Protein AF-A0A1M6ZYF2-F1 (afdb_monomer)

Secondary structure (DSSP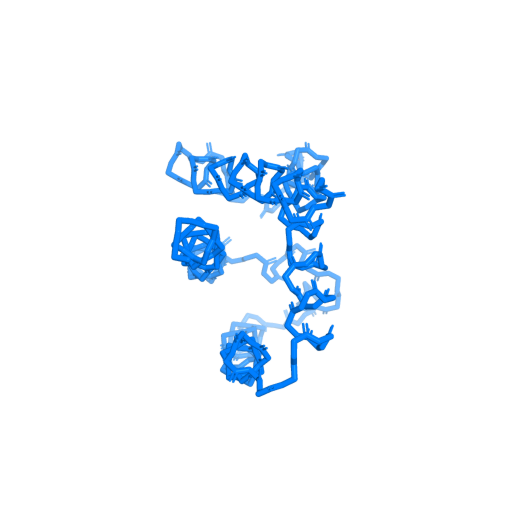, 8-state):
-HHHHHHHHHHHHHHHHHHHHHHTTGGGTSTTGGGS-HHHHHHHHHHHHHHHHHHHHHHHT-S-HHHHHHHHHHHHHHHHHHHHHHHHGGG-TT--TTSHHHHHHHHHHHHHHHHHHHHHH-

pLDDT: mean 95.64, std 3.55, range [79.31, 98.69]

Mean predicted aligned error: 2.83 Å

Foldseek 3Di:
DVLLVLLVLLVVLVVVLLVVCLVLVVLCVDPPLVPDDPVCSSCVSVVVVVVVVVVLVCQCPPPDPVSNLVSLLVSLVCLQVVLVVCVVCVPPPSGRCPDPVSNCSSVSSNVSSVVSNVVSVD

Sequence (122 aa):
MAADILFYCGLSLLFAHELDAIHRHEWRMFPGLSRLREEVAYPAFALAHIPLFLLLLILAGHPSDTVQFWFQAVVDGFLVVHLGLHLLLKGHDKNEFANPVSRLIIGSAALIGFFHLIIITI

Nearest PDB structures (foldseek):
  6r01-assembly1_A  TM=5.283E-01  e=6.305E+00  Streptomyces lividans 1326
  6q6b-assembly1_A  TM=4.328E-01  e=8.159E+00  Streptomyces lividans 1326
  4ok0-assembly1_A  TM=3.381E-01  e=6.305E+00  Helicobacter pylori J99
  5a7d-assembly4_N  TM=2.339E-01  e=5.988E+00  Drosophila melanogaster

InterPro domains:
  IPR046559 Protein of unknown function DUF6713 [PF20460] (5-119)

Structure (mmCIF, N/CA/C/O backbone):
data_AF-A0A1M6ZYF2-F1
#
_entry.id   AF-A0A1M6ZYF2-F1
#
loop_
_atom_site.group_PDB
_atom_site.id
_atom_site.type_symbol
_atom_site.label_atom_id
_atom_site.label_alt_id
_atom_site.label_comp_id
_atom_site.label_asym_id
_atom_site.label_entity_id
_atom_site.label_seq_id
_atom_site.pdbx_PDB_ins_code
_atom_site.Cartn_x
_atom_site.Cartn_y
_atom_site.Cartn_z
_atom_site.occupancy
_atom_site.B_iso_or_equiv
_atom_site.auth_seq_id
_atom_site.auth_comp_id
_atom_site.auth_asym_id
_atom_site.auth_atom_id
_atom_site.pdbx_PDB_model_num
ATOM 1 N N . MET A 1 1 ? 17.330 1.013 -11.383 1.00 79.31 1 MET A N 1
ATOM 2 C CA . MET A 1 1 ? 17.838 1.269 -10.014 1.00 79.31 1 MET A CA 1
ATOM 3 C C . MET A 1 1 ? 17.103 2.409 -9.315 1.00 79.31 1 MET A C 1
ATOM 5 O O . MET A 1 1 ? 16.496 2.151 -8.291 1.00 79.31 1 MET A O 1
ATOM 9 N N . ALA A 1 2 ? 17.141 3.656 -9.811 1.00 89.31 2 ALA A N 1
ATOM 10 C CA . ALA A 1 2 ? 16.454 4.771 -9.136 1.00 89.31 2 ALA A CA 1
ATOM 11 C C . ALA A 1 2 ? 14.916 4.631 -9.138 1.00 89.31 2 ALA A C 1
ATOM 13 O O . ALA A 1 2 ? 14.298 4.836 -8.099 1.00 89.31 2 ALA A O 1
ATOM 14 N N . ALA A 1 3 ? 14.324 4.229 -10.272 1.00 93.19 3 ALA A N 1
ATOM 15 C CA . ALA A 1 3 ? 12.894 3.921 -10.368 1.00 93.19 3 ALA A CA 1
ATOM 16 C C . ALA A 1 3 ? 12.505 2.780 -9.412 1.00 93.19 3 ALA A C 1
ATOM 18 O O . ALA A 1 3 ? 11.638 2.966 -8.570 1.00 93.19 3 ALA A O 1
ATOM 19 N N . ASP A 1 4 ? 13.253 1.672 -9.428 1.00 94.00 4 ASP A N 1
ATOM 20 C CA . ASP A 1 4 ? 13.016 0.541 -8.518 1.00 94.00 4 ASP A CA 1
ATOM 21 C C . ASP A 1 4 ? 13.060 0.955 -7.040 1.00 94.00 4 ASP A C 1
ATOM 23 O O . ASP A 1 4 ? 12.192 0.575 -6.261 1.00 94.00 4 ASP A O 1
ATOM 27 N N . ILE A 1 5 ? 14.044 1.770 -6.634 1.00 96.44 5 ILE A N 1
ATOM 28 C CA . ILE A 1 5 ? 14.131 2.288 -5.257 1.00 96.44 5 ILE A CA 1
ATOM 29 C C . ILE A 1 5 ? 12.886 3.109 -4.909 1.00 96.44 5 ILE A C 1
ATOM 31 O O . ILE A 1 5 ? 12.362 2.989 -3.801 1.00 96.44 5 ILE A O 1
ATOM 35 N N . LEU A 1 6 ? 12.413 3.937 -5.841 1.00 97.44 6 LEU A N 1
ATOM 36 C CA . LEU A 1 6 ? 11.220 4.748 -5.645 1.00 97.44 6 LEU A CA 1
ATOM 37 C C . LEU A 1 6 ? 9.971 3.865 -5.503 1.00 97.44 6 LEU A C 1
ATOM 39 O O . LEU A 1 6 ? 9.207 4.062 -4.558 1.00 97.44 6 LEU A O 1
ATOM 43 N N . PHE A 1 7 ? 9.824 2.841 -6.349 1.00 98.25 7 PHE A N 1
ATOM 44 C CA . PHE A 1 7 ? 8.755 1.848 -6.235 1.00 98.25 7 PHE A CA 1
ATOM 45 C C . PHE A 1 7 ? 8.782 1.128 -4.884 1.00 98.25 7 PHE A C 1
ATOM 47 O O . PHE A 1 7 ? 7.781 1.104 -4.168 1.00 98.25 7 PHE A O 1
ATOM 54 N N . TYR A 1 8 ? 9.935 0.587 -4.480 1.00 98.31 8 TYR A N 1
ATOM 55 C CA . TYR A 1 8 ? 10.065 -0.113 -3.201 1.00 98.31 8 TYR A CA 1
ATOM 56 C C . TYR A 1 8 ? 9.841 0.811 -2.000 1.00 98.31 8 TYR A C 1
ATOM 58 O O . TYR A 1 8 ? 9.345 0.355 -0.969 1.00 98.31 8 TYR A O 1
ATOM 66 N N . CYS A 1 9 ? 10.148 2.104 -2.120 1.00 98.38 9 CYS A N 1
ATOM 67 C CA . CYS A 1 9 ? 9.788 3.096 -1.111 1.00 98.38 9 CYS A CA 1
ATOM 68 C C . CYS A 1 9 ? 8.262 3.256 -1.009 1.00 98.38 9 CYS A C 1
ATOM 70 O O . CYS A 1 9 ? 7.713 3.177 0.090 1.00 98.38 9 CYS A O 1
ATOM 72 N N . GLY A 1 10 ? 7.565 3.379 -2.144 1.00 98.44 10 GLY A N 1
ATOM 73 C CA . GLY A 1 10 ? 6.099 3.411 -2.198 1.00 98.44 10 GLY A CA 1
ATOM 74 C C . GLY A 1 10 ? 5.462 2.147 -1.615 1.00 98.44 10 GLY A C 1
ATOM 75 O O . GLY A 1 10 ? 4.570 2.235 -0.773 1.00 98.44 10 GLY A O 1
ATOM 76 N N . LEU A 1 11 ? 5.984 0.971 -1.973 1.00 98.50 11 LEU A N 1
ATOM 77 C CA . LEU A 1 11 ? 5.530 -0.316 -1.442 1.00 98.50 11 LEU A CA 1
ATOM 78 C C . LEU A 1 11 ? 5.781 -0.444 0.070 1.00 98.50 11 LEU A C 1
ATOM 80 O O . LEU A 1 11 ? 4.937 -0.954 0.803 1.00 98.50 11 LEU A O 1
ATOM 84 N N . SER A 1 12 ? 6.912 0.064 0.563 1.00 98.56 12 SER A N 1
ATOM 85 C CA . SER A 1 12 ? 7.216 0.078 1.999 1.00 98.56 12 SER A CA 1
ATOM 86 C C . SER A 1 12 ? 6.263 0.991 2.773 1.00 98.56 12 SER A C 1
ATOM 88 O O . SER A 1 12 ? 5.822 0.636 3.866 1.00 98.56 12 SER A O 1
ATOM 90 N N . LEU A 1 13 ? 5.909 2.149 2.206 1.00 98.69 13 LEU A N 1
ATOM 91 C CA . LEU A 1 13 ? 4.909 3.046 2.786 1.00 98.69 13 LEU A CA 1
ATOM 92 C C . LEU A 1 13 ? 3.513 2.422 2.777 1.00 98.69 13 LEU A C 1
ATOM 94 O O . LEU A 1 13 ? 2.786 2.597 3.750 1.00 98.69 13 LEU A O 1
ATOM 98 N N . LEU A 1 14 ? 3.161 1.658 1.737 1.00 98.56 14 LEU A N 1
ATOM 99 C CA . LEU A 1 14 ? 1.928 0.874 1.720 1.00 98.56 14 LEU A CA 1
ATOM 100 C C . LEU A 1 14 ? 1.904 -0.130 2.874 1.00 98.56 14 LEU A C 1
ATOM 102 O O . LEU A 1 14 ? 0.955 -0.142 3.645 1.00 98.56 14 LEU A O 1
ATOM 106 N N . PHE A 1 15 ? 2.961 -0.921 3.064 1.00 98.56 15 PHE A N 1
ATOM 107 C CA . PHE A 1 15 ? 3.022 -1.856 4.192 1.00 98.56 15 PHE A CA 1
ATOM 108 C C . PHE A 1 15 ? 2.940 -1.149 5.547 1.00 98.56 15 PHE A C 1
ATOM 110 O O . PHE A 1 15 ? 2.230 -1.613 6.435 1.00 98.56 15 PHE A O 1
ATOM 117 N N . ALA A 1 16 ? 3.621 -0.013 5.710 1.00 98.38 16 ALA A N 1
ATOM 118 C CA . ALA A 1 16 ? 3.518 0.787 6.928 1.00 98.38 16 ALA A CA 1
ATOM 119 C C . ALA A 1 16 ? 2.090 1.314 7.154 1.00 98.38 16 ALA A C 1
ATOM 121 O O . ALA A 1 16 ? 1.619 1.310 8.291 1.00 98.38 16 ALA A O 1
ATOM 122 N N . HIS A 1 17 ? 1.400 1.725 6.085 1.00 97.94 17 HIS A N 1
ATOM 123 C CA . HIS A 1 17 ? -0.004 2.137 6.127 1.00 97.94 17 HIS A CA 1
ATOM 124 C C . HIS A 1 17 ? -0.910 0.989 6.562 1.00 97.94 17 HIS A C 1
ATOM 126 O O . HIS A 1 17 ? -1.703 1.179 7.471 1.00 97.94 17 HIS A O 1
ATOM 132 N N . GLU A 1 18 ? -0.755 -0.211 6.001 1.00 97.62 18 GLU A N 1
ATOM 133 C CA . GLU A 1 18 ? -1.570 -1.371 6.389 1.00 97.62 18 GLU A CA 1
ATOM 134 C C . GLU A 1 18 ? -1.337 -1.785 7.859 1.00 97.62 18 GLU A C 1
ATOM 136 O O . GLU A 1 18 ? -2.272 -2.140 8.578 1.00 97.62 18 GLU A O 1
ATOM 141 N N . LEU A 1 19 ? -0.101 -1.685 8.364 1.00 97.38 19 LEU A N 1
ATOM 142 C CA . LEU A 1 19 ? 0.187 -1.909 9.789 1.00 97.38 19 LEU A CA 1
ATOM 143 C C . LEU A 1 19 ? -0.490 -0.863 10.684 1.00 97.38 19 LEU A C 1
ATOM 145 O O . LEU A 1 19 ? -1.038 -1.202 11.738 1.00 97.38 19 LEU A O 1
ATOM 149 N N . ASP A 1 20 ? -0.474 0.402 10.270 1.00 97.31 20 ASP A N 1
ATOM 150 C CA . ASP A 1 20 ? -1.208 1.461 10.956 1.00 97.31 20 ASP A CA 1
ATOM 151 C C . ASP A 1 20 ? -2.725 1.254 10.829 1.00 97.31 20 ASP A C 1
ATOM 153 O O . ASP A 1 20 ? -3.435 1.427 11.811 1.00 97.31 20 ASP A O 1
ATOM 157 N N . ALA A 1 21 ? -3.235 0.757 9.701 1.00 96.38 21 ALA A N 1
ATO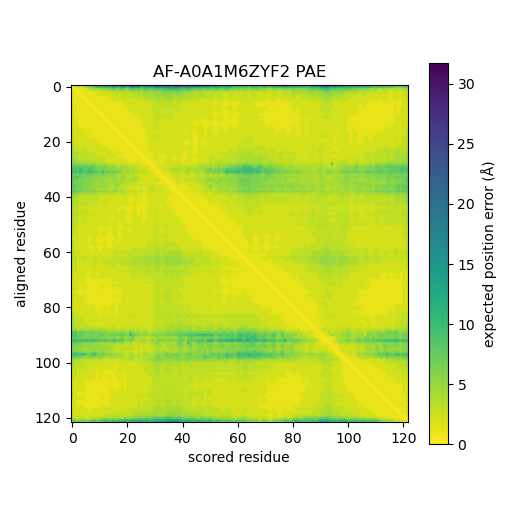M 158 C CA . ALA A 1 21 ? -4.645 0.421 9.516 1.00 96.38 21 ALA A CA 1
ATOM 159 C C . ALA A 1 21 ? -5.118 -0.674 10.480 1.00 96.38 21 ALA A C 1
ATOM 161 O O . ALA A 1 21 ? -6.215 -0.582 11.041 1.00 96.38 21 ALA A O 1
ATOM 162 N N . ILE A 1 22 ? -4.264 -1.665 10.755 1.00 96.56 22 ILE A N 1
ATOM 163 C CA . ILE A 1 22 ? -4.500 -2.654 11.812 1.00 96.56 22 ILE A CA 1
ATOM 164 C C . ILE A 1 22 ? -4.527 -1.969 13.189 1.00 96.56 22 ILE A C 1
ATOM 166 O O . ILE A 1 22 ? -5.415 -2.232 13.997 1.00 96.56 22 ILE A O 1
ATOM 170 N N . HIS A 1 23 ? -3.585 -1.069 13.475 1.00 96.25 23 HIS A N 1
ATOM 171 C CA . HIS A 1 23 ? -3.551 -0.339 14.748 1.00 96.25 23 HIS A CA 1
ATOM 172 C C . HIS A 1 23 ? -4.754 0.610 14.939 1.00 96.25 23 HIS A C 1
ATOM 174 O O . HIS A 1 23 ? -5.195 0.836 16.066 1.00 96.25 23 HIS A O 1
ATOM 180 N N . ARG A 1 24 ? -5.288 1.151 13.839 1.00 95.38 24 ARG A N 1
ATOM 181 C CA . ARG A 1 24 ? -6.389 2.128 13.759 1.00 95.38 24 ARG A CA 1
ATOM 182 C C . ARG A 1 24 ? -7.753 1.497 13.484 1.00 95.38 24 ARG A C 1
ATOM 184 O O . ARG A 1 24 ? -8.716 2.211 13.219 1.00 95.38 24 ARG A O 1
ATOM 191 N N . HIS A 1 25 ? -7.850 0.173 13.565 1.00 96.12 25 HIS A N 1
ATOM 192 C CA . HIS A 1 25 ? -9.109 -0.557 13.454 1.00 96.12 25 HIS A CA 1
ATOM 193 C C . HIS A 1 25 ? -9.874 -0.294 12.143 1.00 96.12 25 HIS A C 1
ATOM 195 O O . HIS A 1 25 ? -11.106 -0.226 12.147 1.00 96.12 25 HIS A O 1
ATOM 201 N N . GLU A 1 26 ? -9.177 -0.157 11.007 1.00 95.31 26 GLU A N 1
ATOM 202 C CA . GLU A 1 26 ? -9.795 0.214 9.719 1.00 95.31 26 GLU A CA 1
ATOM 203 C C . GLU A 1 26 ? -10.903 -0.759 9.275 1.00 95.31 26 GLU A C 1
ATOM 205 O O . GLU A 1 26 ? -11.872 -0.363 8.622 1.00 95.31 26 GLU A O 1
ATOM 210 N N . TRP A 1 27 ? -10.854 -2.018 9.723 1.00 95.25 27 TRP A N 1
ATOM 211 C CA . TRP A 1 27 ? -11.926 -2.994 9.502 1.00 95.25 27 TRP A CA 1
ATOM 212 C C . TRP A 1 27 ? -13.304 -2.521 9.992 1.00 95.25 27 TRP A C 1
ATOM 214 O O . TRP A 1 27 ? -14.320 -2.977 9.472 1.00 95.25 27 TRP A O 1
ATOM 224 N N . ARG A 1 28 ? -13.373 -1.582 10.947 1.00 94.69 28 ARG A N 1
ATOM 225 C CA . ARG A 1 28 ? -14.627 -0.959 11.411 1.00 94.69 28 ARG A CA 1
ATOM 226 C C . ARG A 1 28 ? -15.272 -0.060 10.354 1.00 94.69 28 ARG A C 1
ATOM 228 O O . ARG A 1 28 ? -16.465 0.221 10.447 1.00 94.69 28 ARG A O 1
ATOM 235 N N . MET A 1 29 ? -14.504 0.389 9.366 1.00 92.44 29 MET A N 1
ATOM 236 C CA . MET A 1 29 ? -14.970 1.165 8.213 1.00 92.44 29 MET A CA 1
ATOM 237 C C . MET A 1 29 ? -15.130 0.296 6.965 1.00 92.44 29 MET A C 1
ATOM 239 O O . MET A 1 29 ? -15.988 0.574 6.127 1.00 92.44 29 MET A O 1
ATOM 243 N N . PHE A 1 30 ? -14.327 -0.761 6.844 1.00 88.62 30 PHE A N 1
ATOM 244 C CA . PHE A 1 30 ? -14.282 -1.588 5.648 1.00 88.62 30 PHE A CA 1
ATOM 245 C C . PHE A 1 30 ? -15.627 -2.300 5.384 1.00 88.62 30 PHE A C 1
ATOM 247 O O . PHE A 1 30 ? -16.143 -2.999 6.270 1.00 88.62 30 PHE A O 1
ATOM 254 N N . PRO A 1 31 ? -16.223 -2.162 4.181 1.00 84.75 31 PRO A N 1
ATOM 255 C CA . PRO A 1 31 ? -17.481 -2.819 3.845 1.00 84.75 31 PRO A CA 1
ATOM 256 C C . PRO A 1 31 ? -17.408 -4.339 4.043 1.00 84.75 31 PRO A C 1
ATOM 258 O O . PRO A 1 31 ? -16.508 -5.009 3.547 1.00 84.75 31 PRO A O 1
ATOM 261 N N . GLY A 1 32 ? -18.369 -4.899 4.776 1.00 88.75 32 GLY A N 1
ATOM 262 C CA . GLY A 1 32 ? -18.414 -6.328 5.103 1.00 88.75 32 GLY A CA 1
ATOM 263 C C . GLY A 1 32 ? -17.768 -6.648 6.450 1.00 88.75 32 GLY A C 1
ATOM 264 O O . GLY A 1 32 ? -18.457 -7.173 7.324 1.00 88.75 32 GLY A O 1
ATOM 265 N N . LEU A 1 33 ? -16.502 -6.269 6.658 1.00 90.12 33 LEU A N 1
ATOM 266 C CA . LEU A 1 33 ? -15.799 -6.474 7.936 1.00 90.12 33 LEU A CA 1
ATOM 267 C C . LEU A 1 33 ? -16.406 -5.652 9.080 1.00 90.12 33 LEU A C 1
ATOM 269 O O . LEU A 1 33 ? -16.504 -6.152 10.198 1.00 90.12 33 LEU A O 1
ATOM 273 N N . SER A 1 34 ? -16.914 -4.452 8.787 1.00 91.88 34 SER A N 1
ATOM 274 C CA . SER A 1 34 ? -17.553 -3.560 9.766 1.00 91.88 34 SER A CA 1
ATOM 275 C C . SER A 1 34 ? -18.806 -4.137 10.434 1.00 91.88 34 SER A C 1
ATOM 277 O O . SER A 1 34 ? -19.280 -3.602 11.435 1.00 91.88 34 SER A O 1
ATOM 279 N N . ARG A 1 35 ? -19.356 -5.233 9.893 1.00 93.06 35 ARG A N 1
ATOM 280 C CA . ARG A 1 35 ? -20.530 -5.940 10.430 1.00 93.06 35 ARG A CA 1
ATOM 281 C C . ARG A 1 35 ? -20.168 -7.127 11.320 1.00 93.06 35 ARG A C 1
ATOM 283 O O . ARG A 1 35 ? -21.061 -7.724 11.920 1.00 93.06 35 ARG A O 1
ATOM 290 N N . LEU A 1 36 ? -18.897 -7.516 11.362 1.00 94.00 36 LEU A N 1
ATOM 291 C CA . LEU A 1 36 ? -18.437 -8.638 12.171 1.00 94.00 36 LEU A CA 1
ATOM 292 C C . LEU A 1 36 ? -18.218 -8.205 13.623 1.00 94.00 36 LEU A C 1
ATOM 294 O O . LEU A 1 36 ? -17.990 -7.036 13.925 1.00 94.00 36 LEU A O 1
ATOM 298 N N . ARG A 1 37 ? -18.263 -9.178 14.538 1.00 95.44 37 ARG A N 1
ATOM 299 C CA . ARG A 1 37 ? -17.847 -8.965 15.931 1.00 95.44 37 ARG A CA 1
ATOM 300 C C . ARG A 1 37 ? -16.340 -8.739 15.980 1.00 95.44 37 ARG A C 1
ATOM 302 O O . ARG A 1 37 ? -15.613 -9.395 15.238 1.00 95.44 37 ARG A O 1
ATOM 309 N N . GLU A 1 38 ? -15.876 -7.887 16.889 1.00 93.44 38 GLU A N 1
ATOM 310 C CA . GLU A 1 38 ? -14.460 -7.495 16.989 1.00 93.44 38 GLU A CA 1
ATOM 311 C C . GLU A 1 38 ? -13.510 -8.697 17.135 1.00 93.44 38 GLU A C 1
ATOM 313 O O . GLU A 1 38 ? -12.474 -8.759 16.479 1.00 93.44 38 GLU A O 1
ATOM 318 N N . GLU A 1 39 ? -13.933 -9.702 17.910 1.00 94.94 39 GLU A N 1
ATOM 319 C CA . GLU A 1 39 ? -13.251 -10.991 18.124 1.00 94.94 39 GLU A CA 1
ATOM 320 C C . GLU A 1 39 ? -1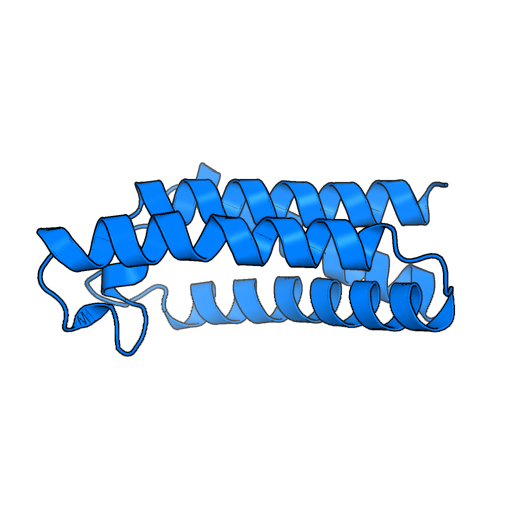2.935 -11.746 16.822 1.00 94.94 39 GLU A C 1
ATOM 322 O O . GLU A 1 39 ? -12.037 -12.581 16.791 1.00 94.94 39 GLU A O 1
ATOM 327 N N . VAL A 1 40 ? -13.697 -11.477 15.757 1.00 96.62 40 VAL A N 1
ATOM 328 C CA . VAL A 1 40 ? -13.550 -12.089 14.431 1.00 96.62 40 VAL A CA 1
ATOM 329 C C . VAL A 1 40 ? -12.977 -11.087 13.431 1.00 96.62 40 VAL A C 1
ATOM 331 O O . VAL A 1 40 ? -12.135 -11.457 12.617 1.00 96.62 40 VAL A O 1
ATOM 334 N N . ALA A 1 41 ? -13.407 -9.826 13.491 1.00 96.44 41 ALA A N 1
ATOM 335 C CA . ALA A 1 41 ? -13.027 -8.789 12.538 1.00 96.44 41 ALA A CA 1
ATOM 336 C C . ALA A 1 41 ? -11.521 -8.499 12.573 1.00 96.44 41 ALA A C 1
ATOM 338 O O . ALA A 1 41 ? -10.882 -8.508 11.522 1.00 96.44 41 ALA A O 1
ATOM 339 N N . TYR A 1 42 ? -10.949 -8.325 13.771 1.00 96.38 42 TYR A N 1
ATOM 340 C CA . TYR A 1 42 ? -9.515 -8.087 13.940 1.00 96.38 42 TYR A CA 1
ATOM 341 C C . TYR A 1 42 ? -8.651 -9.221 13.363 1.00 96.38 42 TYR A C 1
ATOM 343 O O . TYR A 1 42 ? -7.846 -8.941 12.471 1.00 96.38 42 TYR A O 1
ATOM 351 N N . PRO A 1 43 ? -8.791 -10.494 13.801 1.00 97.12 43 PRO A N 1
ATOM 352 C CA . PRO A 1 43 ? -7.936 -11.555 13.284 1.00 97.12 43 PRO A CA 1
ATOM 353 C C . PRO A 1 43 ? -8.181 -11.809 11.798 1.00 97.12 43 PRO A C 1
ATOM 355 O O . PRO A 1 43 ? -7.222 -12.069 11.081 1.00 97.12 43 PRO A O 1
ATOM 358 N N . ALA A 1 44 ? -9.419 -11.691 11.303 1.00 96.94 44 ALA A N 1
ATOM 359 C CA . ALA A 1 44 ? -9.692 -11.825 9.874 1.00 96.94 44 ALA A CA 1
ATOM 360 C C . ALA A 1 44 ? -8.972 -10.744 9.056 1.00 96.94 44 ALA A C 1
ATOM 362 O O . ALA A 1 44 ? -8.316 -11.073 8.069 1.00 96.94 44 ALA A O 1
ATOM 363 N N . PHE A 1 45 ? -9.047 -9.480 9.486 1.00 97.25 45 PHE A N 1
ATOM 364 C CA . PHE A 1 45 ? -8.350 -8.375 8.834 1.00 97.25 45 PHE A CA 1
ATOM 365 C C . PHE A 1 45 ? -6.836 -8.586 8.887 1.00 97.25 45 PHE A C 1
ATOM 367 O O . PHE A 1 45 ? -6.199 -8.659 7.843 1.00 97.25 45 PHE A O 1
ATOM 374 N N . ALA A 1 46 ? -6.255 -8.792 10.070 1.00 97.00 46 ALA A N 1
ATOM 375 C CA . ALA A 1 46 ? -4.811 -8.968 10.230 1.00 97.00 46 ALA A CA 1
ATOM 376 C C . ALA A 1 46 ? -4.265 -10.187 9.460 1.00 97.00 46 ALA A C 1
ATOM 378 O O . ALA A 1 46 ? -3.247 -10.080 8.779 1.00 97.00 46 ALA A O 1
ATOM 379 N N . LEU A 1 47 ? -4.945 -11.338 9.507 1.00 97.50 47 LEU A N 1
ATOM 380 C CA . LEU A 1 47 ? -4.500 -12.546 8.805 1.00 97.50 47 LEU A CA 1
ATOM 381 C C . LEU A 1 47 ? -4.650 -12.433 7.287 1.00 97.50 47 LEU A C 1
ATOM 383 O O . LEU A 1 47 ? -3.832 -13.009 6.576 1.00 97.50 47 LEU A O 1
ATOM 387 N N . ALA A 1 48 ? -5.634 -11.682 6.781 1.00 96.69 48 ALA A N 1
ATOM 388 C CA . ALA A 1 48 ? -5.786 -11.435 5.346 1.00 96.69 48 ALA A CA 1
ATOM 389 C C . ALA A 1 48 ? -4.609 -10.643 4.748 1.00 96.69 48 ALA A C 1
ATOM 391 O O . ALA A 1 48 ? -4.319 -10.788 3.559 1.00 96.69 48 ALA A O 1
ATOM 392 N N . HIS A 1 49 ? -3.877 -9.876 5.564 1.00 97.44 49 HIS A N 1
ATOM 393 C CA . HIS A 1 49 ? -2.679 -9.170 5.107 1.00 97.44 49 HIS A CA 1
ATOM 394 C C . HIS A 1 49 ? -1.519 -10.113 4.790 1.00 97.44 49 HIS A C 1
ATOM 396 O O . HIS A 1 49 ? -0.709 -9.796 3.930 1.00 97.44 49 HIS A O 1
ATOM 402 N N . ILE A 1 50 ? -1.433 -11.288 5.420 1.00 97.88 50 ILE A N 1
ATOM 403 C CA . ILE A 1 50 ? -0.341 -12.241 5.167 1.00 97.88 50 ILE A CA 1
ATOM 404 C C . ILE A 1 50 ? -0.319 -12.705 3.697 1.00 97.88 50 ILE A C 1
ATOM 406 O O . ILE A 1 50 ? 0.704 -12.509 3.035 1.00 97.88 50 ILE A O 1
ATOM 410 N N . PRO A 1 51 ? -1.401 -13.294 3.138 1.00 97.94 51 PRO A N 1
ATOM 411 C CA . PRO A 1 51 ? -1.416 -13.675 1.730 1.00 97.94 51 PRO A CA 1
ATOM 412 C C . PRO A 1 51 ? -1.351 -12.458 0.798 1.00 97.94 51 PRO A C 1
ATOM 414 O O . PRO A 1 51 ? -0.757 -12.565 -0.272 1.00 97.94 51 PRO A O 1
ATOM 417 N N . LEU A 1 52 ? -1.897 -11.303 1.201 1.00 97.31 52 LEU A N 1
ATOM 418 C CA . LEU A 1 52 ? -1.786 -10.062 0.432 1.00 97.31 52 LEU A CA 1
ATOM 419 C C . LEU A 1 52 ? -0.324 -9.614 0.299 1.00 97.31 52 LEU A C 1
ATOM 421 O O . LEU A 1 52 ? 0.153 -9.417 -0.813 1.00 97.31 52 LEU A O 1
ATOM 425 N N . PHE A 1 53 ? 0.414 -9.504 1.403 1.00 98.12 53 PHE A N 1
ATOM 426 C CA . PHE A 1 53 ? 1.822 -9.104 1.399 1.00 98.12 53 PHE A CA 1
ATOM 427 C C . PHE A 1 53 ? 2.688 -10.100 0.638 1.00 98.12 53 PHE A C 1
ATOM 429 O O . PHE A 1 53 ? 3.547 -9.688 -0.139 1.00 98.12 53 PHE A O 1
ATOM 436 N N . LEU A 1 54 ? 2.430 -11.402 0.795 1.00 98.31 54 LEU A N 1
ATOM 437 C CA . LEU A 1 54 ? 3.117 -12.426 0.013 1.00 98.31 54 LEU A CA 1
ATOM 438 C C . LEU A 1 54 ? 2.890 -12.225 -1.492 1.00 98.31 54 LEU A C 1
ATOM 440 O O . LEU A 1 54 ? 3.851 -12.237 -2.259 1.00 98.31 54 LEU A O 1
ATOM 444 N N . LEU A 1 55 ? 1.643 -12.001 -1.915 1.00 98.19 55 LEU A N 1
ATOM 445 C CA . LEU A 1 55 ? 1.310 -11.749 -3.316 1.00 98.19 55 LEU A CA 1
ATOM 446 C C . LEU A 1 55 ? 2.000 -10.484 -3.846 1.00 98.19 55 LEU A C 1
ATOM 448 O O . LEU A 1 55 ? 2.582 -10.523 -4.928 1.00 98.19 55 LEU A O 1
ATOM 452 N N . LEU A 1 56 ? 1.976 -9.388 -3.082 1.00 98.25 56 LEU A N 1
ATOM 453 C CA . LEU A 1 56 ? 2.620 -8.129 -3.464 1.00 98.25 56 LEU A CA 1
ATOM 454 C C . LEU A 1 56 ? 4.135 -8.299 -3.641 1.00 98.25 56 LEU A C 1
ATOM 456 O O . LEU A 1 56 ? 4.689 -7.812 -4.622 1.00 98.25 56 LEU A O 1
ATOM 460 N N . LEU A 1 57 ? 4.800 -9.035 -2.746 1.00 98.19 57 LEU A N 1
ATOM 461 C CA . LEU A 1 57 ? 6.235 -9.318 -2.849 1.00 98.19 57 LEU A CA 1
ATOM 462 C C . LEU A 1 57 ? 6.571 -10.217 -4.049 1.00 98.19 57 LEU A C 1
ATOM 464 O O . LEU A 1 57 ? 7.554 -9.963 -4.745 1.00 98.19 57 LEU A O 1
ATOM 468 N N . ILE A 1 58 ? 5.754 -11.241 -4.321 1.00 98.25 58 ILE A N 1
ATOM 469 C CA . ILE A 1 58 ? 5.936 -12.122 -5.486 1.00 98.25 58 ILE A CA 1
ATOM 470 C C . ILE A 1 58 ? 5.797 -11.333 -6.791 1.00 98.25 58 ILE A C 1
ATOM 472 O O . ILE A 1 58 ? 6.618 -11.499 -7.691 1.00 98.25 58 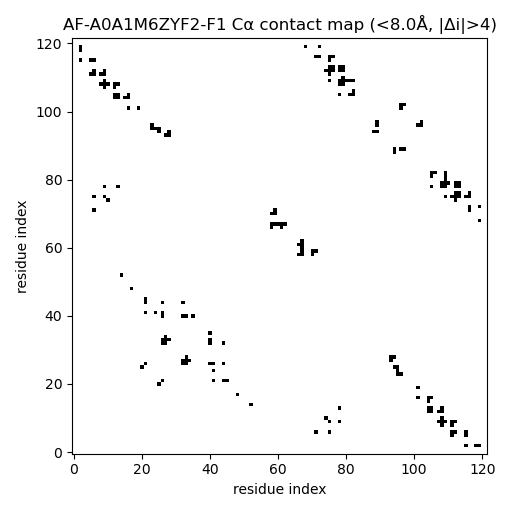ILE A O 1
ATOM 476 N N . LEU A 1 59 ? 4.776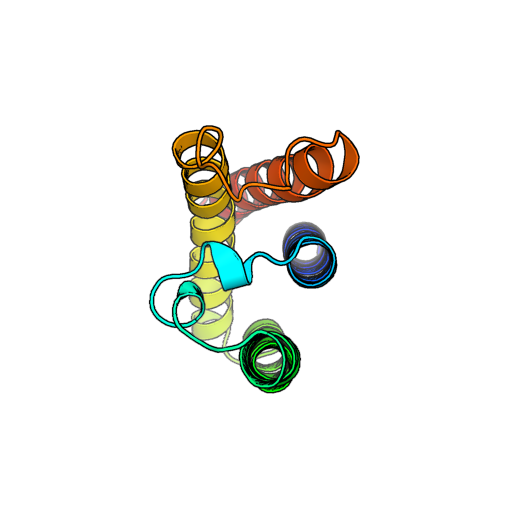 -10.479 -6.902 1.00 98.12 59 LEU A N 1
ATOM 477 C CA . LEU A 1 59 ? 4.542 -9.676 -8.104 1.00 98.12 59 LEU A CA 1
ATOM 478 C C . LEU A 1 59 ? 5.601 -8.582 -8.282 1.00 98.12 59 LEU A C 1
ATOM 480 O O . LEU A 1 59 ? 6.038 -8.350 -9.408 1.00 98.12 59 LEU A O 1
ATOM 484 N N . ALA A 1 60 ? 6.073 -7.977 -7.186 1.00 96.81 60 ALA A N 1
ATOM 485 C CA . ALA A 1 60 ? 7.173 -7.013 -7.212 1.00 96.81 60 ALA A CA 1
ATOM 486 C C . ALA A 1 60 ? 8.466 -7.625 -7.774 1.00 96.81 60 ALA A C 1
ATOM 488 O O . ALA A 1 60 ? 9.172 -6.973 -8.536 1.00 96.81 60 ALA A O 1
ATOM 489 N N . GLY A 1 61 ? 8.764 -8.879 -7.419 1.00 95.31 61 GLY A N 1
ATOM 490 C CA . GLY A 1 61 ? 9.955 -9.608 -7.866 1.00 95.31 61 GLY A CA 1
ATOM 491 C C . GLY A 1 61 ? 9.742 -10.517 -9.081 1.00 95.31 61 GLY A C 1
ATOM 492 O O . GLY A 1 61 ? 10.573 -11.391 -9.335 1.00 95.31 61 GLY A O 1
ATOM 493 N N . HIS A 1 62 ? 8.626 -10.387 -9.803 1.00 97.88 62 HIS A N 1
ATOM 494 C CA . HIS A 1 62 ? 8.266 -11.326 -10.864 1.00 97.88 62 HIS A CA 1
ATOM 495 C C . HIS A 1 62 ? 9.248 -11.248 -12.053 1.00 97.88 62 HIS A C 1
ATOM 497 O O . HIS A 1 62 ? 9.517 -10.158 -12.533 1.00 97.88 62 HIS A O 1
ATOM 503 N N . PRO A 1 63 ? 9.750 -12.352 -12.633 1.00 96.94 63 PRO A N 1
ATOM 504 C CA . PRO A 1 63 ? 10.817 -12.302 -13.649 1.00 96.94 63 PRO A CA 1
ATOM 505 C C . PRO A 1 63 ? 10.408 -11.709 -15.010 1.00 96.94 63 PRO A C 1
ATOM 507 O O . PRO A 1 63 ? 11.256 -11.508 -15.871 1.00 96.94 63 PRO A O 1
ATOM 510 N N . SER A 1 64 ? 9.115 -11.479 -15.240 1.00 97.94 64 SER A N 1
ATOM 511 C CA . SER A 1 64 ? 8.614 -10.857 -16.470 1.00 97.94 64 SER A CA 1
ATOM 512 C C . SER A 1 64 ? 8.498 -9.346 -16.307 1.00 97.94 64 SER A C 1
ATOM 514 O O . SER A 1 64 ? 7.674 -8.884 -15.516 1.00 97.94 64 SER A O 1
ATOM 516 N N . ASP A 1 65 ? 9.232 -8.604 -17.135 1.00 95.62 65 ASP A N 1
ATOM 517 C CA . ASP A 1 65 ? 9.198 -7.137 -17.180 1.00 95.62 65 ASP A CA 1
ATOM 518 C C . ASP A 1 65 ? 7.786 -6.594 -17.431 1.00 95.62 65 ASP A C 1
ATOM 520 O O . ASP A 1 65 ? 7.371 -5.618 -16.816 1.00 95.62 65 ASP A O 1
ATOM 524 N N . THR A 1 66 ? 6.997 -7.260 -18.284 1.00 97.50 66 THR A N 1
ATOM 525 C CA . THR A 1 66 ? 5.602 -6.873 -18.545 1.00 97.50 66 THR A CA 1
ATOM 526 C C . THR A 1 66 ? 4.736 -6.996 -17.295 1.00 97.50 66 THR A C 1
ATOM 528 O O . THR A 1 66 ? 3.932 -6.109 -17.016 1.00 97.50 66 THR A O 1
ATOM 531 N N . VAL A 1 67 ? 4.889 -8.084 -16.535 1.00 97.88 67 VAL A N 1
ATOM 532 C CA . VAL A 1 67 ? 4.142 -8.277 -15.284 1.00 97.88 67 VAL A CA 1
ATOM 533 C C . VAL A 1 67 ? 4.573 -7.247 -14.248 1.00 97.88 67 VAL A C 1
ATOM 535 O O . VAL A 1 67 ? 3.705 -6.639 -13.628 1.00 97.88 67 VAL A O 1
ATOM 538 N N . GLN A 1 68 ? 5.880 -7.007 -14.096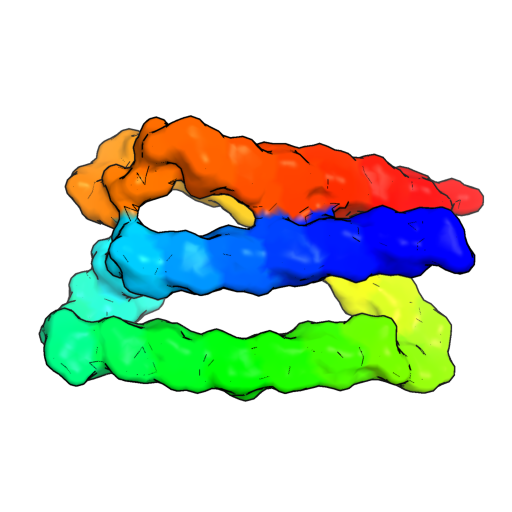 1.00 96.50 68 GLN A N 1
ATOM 539 C CA . GLN A 1 68 ? 6.379 -5.986 -13.174 1.00 96.50 68 GLN A CA 1
ATOM 540 C C . GLN A 1 68 ? 5.860 -4.597 -13.536 1.00 96.50 68 GLN A C 1
ATOM 542 O O . GLN A 1 68 ? 5.336 -3.919 -12.663 1.00 96.50 68 GLN A O 1
ATOM 547 N N . PHE A 1 69 ? 5.936 -4.192 -14.806 1.00 96.94 69 PHE A N 1
ATOM 548 C CA . PHE A 1 69 ? 5.452 -2.888 -15.260 1.00 96.94 69 PHE A CA 1
ATOM 549 C C . PHE A 1 69 ? 3.986 -2.661 -14.876 1.00 96.94 69 PHE A C 1
ATOM 551 O O . PHE A 1 69 ? 3.656 -1.674 -14.220 1.00 96.94 69 PHE A O 1
ATOM 558 N N . TRP A 1 70 ? 3.102 -3.597 -15.236 1.00 98.25 70 TRP A N 1
ATOM 559 C CA . TRP A 1 70 ? 1.678 -3.461 -14.932 1.00 98.25 70 TRP A CA 1
ATOM 560 C C . TRP A 1 70 ? 1.397 -3.530 -13.437 1.00 98.25 70 TRP A C 1
ATOM 562 O O . TRP A 1 70 ? 0.540 -2.800 -12.946 1.00 98.25 70 TRP A O 1
ATOM 572 N N . PHE A 1 71 ? 2.118 -4.377 -12.707 1.00 98.38 71 PHE A N 1
ATOM 573 C CA . PHE A 1 71 ? 1.990 -4.449 -11.261 1.00 98.38 71 PHE A CA 1
ATOM 574 C C . PHE A 1 71 ? 2.381 -3.125 -10.596 1.00 98.38 71 PHE A C 1
ATOM 576 O O . PHE A 1 71 ? 1.600 -2.596 -9.807 1.00 98.38 71 PHE A O 1
ATOM 583 N N . GLN A 1 72 ? 3.537 -2.564 -10.956 1.00 98.31 72 GLN A N 1
ATOM 584 C CA . GLN A 1 72 ? 4.007 -1.280 -10.442 1.00 98.31 72 GLN A CA 1
ATOM 585 C C . GLN A 1 72 ? 3.007 -0.166 -10.763 1.00 98.31 72 GLN A C 1
ATOM 587 O O . GLN A 1 72 ? 2.562 0.527 -9.853 1.00 98.31 72 GLN A O 1
ATOM 592 N N . ALA A 1 73 ? 2.549 -0.077 -12.016 1.00 98.38 73 ALA A N 1
ATOM 593 C CA . ALA A 1 73 ? 1.568 0.922 -12.432 1.00 98.38 73 ALA A CA 1
ATOM 594 C C . ALA A 1 73 ? 0.233 0.812 -11.669 1.00 98.38 73 ALA A C 1
ATOM 596 O O . ALA A 1 73 ? -0.362 1.826 -11.298 1.00 98.38 73 ALA A O 1
ATOM 597 N N . VAL A 1 74 ? -0.245 -0.412 -11.410 1.00 98.50 74 VAL A N 1
ATOM 598 C CA . VAL A 1 74 ? -1.467 -0.650 -10.624 1.00 98.50 74 VAL A CA 1
ATOM 599 C C . VAL A 1 74 ? -1.272 -0.258 -9.163 1.00 98.50 74 VAL A C 1
ATOM 601 O O . VAL A 1 74 ? -2.154 0.387 -8.599 1.00 98.50 74 VAL A O 1
ATOM 604 N N . VAL A 1 75 ? -0.140 -0.615 -8.552 1.00 98.56 75 VAL A N 1
ATOM 605 C CA . VAL A 1 75 ? 0.178 -0.222 -7.172 1.00 98.56 75 VAL A CA 1
ATOM 606 C C . VAL A 1 75 ? 0.269 1.297 -7.067 1.00 98.56 75 VAL A C 1
ATOM 608 O O . VAL A 1 75 ? -0.402 1.872 -6.219 1.00 98.56 75 VAL A O 1
ATOM 611 N N . ASP A 1 76 ? 0.998 1.966 -7.956 1.00 98.56 76 ASP A N 1
ATOM 612 C CA . ASP A 1 76 ? 1.123 3.426 -7.958 1.00 98.56 76 ASP A CA 1
ATOM 613 C C . ASP A 1 76 ? -0.234 4.124 -8.090 1.00 98.56 76 ASP A C 1
ATOM 615 O O . ASP A 1 76 ? -0.561 5.031 -7.318 1.00 98.56 76 ASP A O 1
ATOM 619 N N . GLY A 1 77 ? -1.054 3.666 -9.041 1.00 98.50 77 GLY A N 1
ATOM 620 C CA . GLY A 1 77 ? -2.416 4.156 -9.219 1.00 98.50 77 GLY A CA 1
ATOM 621 C C . GLY A 1 77 ? -3.270 3.931 -7.971 1.00 98.50 77 GLY A C 1
ATOM 622 O O . GLY A 1 77 ? -3.993 4.836 -7.546 1.00 98.50 77 GLY A O 1
ATOM 623 N N . PHE A 1 78 ? -3.149 2.759 -7.342 1.00 98.56 78 PHE A N 1
ATOM 624 C CA . PHE A 1 78 ? -3.815 2.458 -6.080 1.00 98.56 78 PHE A CA 1
ATOM 625 C C . PHE A 1 78 ? -3.386 3.422 -4.971 1.00 98.56 78 PHE A C 1
ATOM 627 O O . PHE A 1 78 ? -4.268 3.963 -4.317 1.00 98.56 78 PHE A O 1
ATOM 634 N N . LEU A 1 79 ? -2.094 3.719 -4.784 1.00 98.5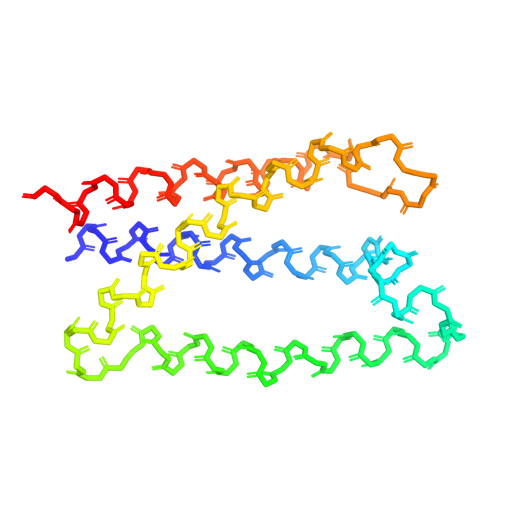0 79 LEU A N 1
ATOM 635 C CA . LEU A 1 79 ? -1.630 4.643 -3.734 1.00 98.50 79 LEU A CA 1
ATOM 636 C C . LEU A 1 79 ? -2.247 6.041 -3.876 1.00 98.50 79 LEU A C 1
ATOM 638 O O . LEU A 1 79 ? -2.697 6.628 -2.889 1.00 98.50 79 LEU A O 1
ATOM 642 N N . VAL A 1 80 ? -2.327 6.558 -5.105 1.00 98.50 80 VAL A N 1
ATOM 643 C CA . VAL A 1 80 ? -2.948 7.861 -5.394 1.00 98.50 80 VAL A CA 1
ATOM 644 C C . VAL A 1 80 ? -4.448 7.839 -5.094 1.00 98.50 80 VAL A C 1
ATOM 646 O O . VAL A 1 80 ? -4.958 8.713 -4.387 1.00 98.50 80 VAL A O 1
ATOM 649 N N . VAL A 1 81 ? -5.165 6.829 -5.596 1.00 98.31 81 VAL A N 1
ATOM 650 C CA . VAL A 1 81 ? -6.611 6.682 -5.363 1.00 98.31 81 VAL A CA 1
ATOM 651 C C . VAL A 1 81 ? -6.911 6.454 -3.880 1.00 98.31 81 VAL A C 1
ATOM 653 O O . VAL A 1 81 ? -7.876 7.013 -3.359 1.00 98.31 81 VAL A O 1
ATOM 656 N N . HIS A 1 82 ? -6.075 5.692 -3.178 1.00 96.69 82 HIS A N 1
ATOM 657 C CA . HIS A 1 82 ? -6.237 5.354 -1.768 1.00 96.69 82 HIS A CA 1
ATOM 658 C C . HIS A 1 82 ? -6.142 6.602 -0.880 1.00 96.69 82 HIS A C 1
ATOM 660 O O . HIS A 1 82 ? -6.999 6.796 -0.015 1.00 96.69 82 HIS A O 1
ATOM 666 N N . LEU A 1 83 ? -5.211 7.528 -1.143 1.00 97.31 83 LEU A N 1
ATOM 667 C CA . LEU A 1 83 ? -5.236 8.835 -0.475 1.00 97.31 83 LEU A CA 1
ATOM 668 C C . LEU A 1 83 ? -6.568 9.562 -0.721 1.00 97.31 83 LEU A C 1
ATOM 670 O O . LEU A 1 83 ? -7.150 10.111 0.214 1.00 97.31 83 LEU A O 1
ATOM 674 N N . GLY A 1 84 ? -7.078 9.533 -1.954 1.00 95.94 84 GLY A N 1
ATOM 675 C CA . GLY A 1 84 ? -8.395 10.079 -2.290 1.00 95.94 84 GLY A CA 1
ATOM 676 C C . GLY A 1 84 ? -9.519 9.480 -1.437 1.00 95.94 84 GLY A C 1
ATOM 677 O O . GLY A 1 84 ? -10.332 10.223 -0.889 1.00 95.94 84 GLY A O 1
ATOM 678 N N . LEU A 1 85 ? -9.530 8.157 -1.249 1.00 94.44 85 LEU A N 1
ATOM 679 C CA . LEU A 1 85 ? -10.496 7.470 -0.384 1.00 94.44 85 LEU A CA 1
ATOM 680 C C . LEU A 1 85 ? -10.400 7.940 1.074 1.00 94.44 85 LEU A C 1
ATOM 682 O O . LEU A 1 85 ? -11.429 8.242 1.678 1.00 94.44 85 LEU A O 1
ATOM 686 N N . HIS A 1 86 ? -9.190 8.090 1.623 1.00 94.25 86 HIS A N 1
ATOM 687 C CA . HIS A 1 86 ? -8.987 8.621 2.981 1.00 94.25 86 HIS A CA 1
ATOM 688 C C . HIS A 1 86 ? -9.470 10.063 3.132 1.00 94.25 86 HIS A C 1
ATOM 690 O O . HIS A 1 86 ? -10.030 10.435 4.165 1.00 94.25 86 HIS A O 1
ATOM 696 N N . LEU A 1 87 ? -9.293 10.888 2.099 1.00 94.00 87 LEU A N 1
ATOM 697 C CA . LEU A 1 87 ? -9.804 12.258 2.093 1.00 94.00 87 LEU A CA 1
ATOM 698 C C . LEU A 1 87 ? -11.337 12.292 2.039 1.00 94.00 87 LEU A C 1
ATOM 700 O O . LEU A 1 87 ? -11.945 13.084 2.760 1.00 94.00 87 LEU A O 1
ATOM 704 N N . LEU A 1 88 ? -11.962 11.417 1.246 1.00 93.88 88 LEU A N 1
ATOM 705 C CA . LEU A 1 88 ? -13.422 11.298 1.142 1.00 93.88 88 LEU A CA 1
ATOM 706 C C . LEU A 1 88 ? -14.053 10.760 2.432 1.00 93.88 88 LEU A C 1
ATOM 708 O O . LEU A 1 88 ? -15.079 11.266 2.881 1.00 93.88 88 LEU A O 1
ATOM 712 N N . LEU A 1 89 ? -13.422 9.769 3.062 1.00 91.19 89 LEU A N 1
ATOM 713 C CA . LEU A 1 89 ? -13.894 9.137 4.297 1.00 91.19 89 LEU A CA 1
ATOM 714 C C . LEU A 1 89 ? -13.413 9.857 5.562 1.00 91.19 89 LEU A C 1
ATOM 716 O O . LEU A 1 89 ? -13.649 9.387 6.676 1.00 91.19 89 LEU A O 1
ATOM 720 N N . LYS A 1 90 ? -12.786 11.031 5.419 1.00 89.69 90 LYS A N 1
ATOM 721 C CA . LYS A 1 90 ? -12.236 11.792 6.543 1.00 89.69 90 LYS A CA 1
ATOM 722 C C . LYS A 1 90 ? -13.273 12.075 7.635 1.00 89.69 90 LYS A C 1
ATOM 724 O O . LYS A 1 90 ? -12.921 12.048 8.809 1.00 89.69 90 LYS A O 1
ATOM 729 N N . GLY A 1 91 ? -14.522 12.339 7.245 1.00 86.56 91 GLY A N 1
ATOM 730 C CA . GLY A 1 91 ? -15.636 12.634 8.153 1.00 86.56 91 GLY A CA 1
ATOM 731 C C . GLY A 1 91 ? -16.408 11.415 8.666 1.00 86.56 91 GLY A C 1
ATOM 732 O O . GLY A 1 91 ? -17.424 11.601 9.321 1.00 86.56 91 GLY A O 1
ATOM 733 N N . HIS A 1 92 ? -15.983 10.190 8.352 1.00 88.38 92 HIS A N 1
ATOM 734 C CA . HIS A 1 92 ? -16.669 8.981 8.800 1.00 88.38 92 HIS A CA 1
ATOM 735 C C . HIS A 1 92 ? -16.503 8.776 10.317 1.00 88.38 92 HIS A C 1
ATOM 737 O O . HIS A 1 92 ? -15.390 8.858 10.832 1.00 88.38 92 HIS A O 1
ATOM 743 N N . ASP A 1 93 ? -17.582 8.428 11.027 1.00 87.69 93 ASP A N 1
ATOM 744 C CA . ASP A 1 93 ? -17.629 8.345 12.503 1.00 87.69 93 ASP A CA 1
ATOM 745 C C . ASP A 1 93 ? -16.604 7.383 13.128 1.00 87.69 93 ASP A C 1
ATOM 747 O O . ASP A 1 93 ? -16.255 7.494 14.302 1.00 87.69 93 ASP A O 1
ATOM 751 N N . LYS A 1 94 ? -16.151 6.396 12.350 1.00 88.56 94 LYS A N 1
ATOM 752 C CA . LYS A 1 94 ? -15.169 5.376 12.760 1.00 88.56 94 LYS A CA 1
ATOM 753 C C . LYS A 1 94 ? -13.759 5.623 12.223 1.00 88.56 94 LYS A C 1
ATOM 755 O O . LYS A 1 94 ? -12.929 4.728 12.296 1.00 88.56 94 LYS A O 1
ATOM 760 N N . ASN A 1 95 ? -13.496 6.801 11.661 1.00 90.62 95 ASN A N 1
ATOM 761 C CA . ASN A 1 95 ? -12.187 7.129 11.120 1.00 90.62 95 ASN A CA 1
ATOM 762 C C . ASN A 1 95 ? -11.185 7.507 12.217 1.00 90.62 95 ASN A C 1
ATOM 764 O O . ASN A 1 95 ? -11.317 8.540 12.872 1.00 90.62 95 ASN A O 1
ATOM 768 N N . GLU A 1 96 ? -10.138 6.697 12.361 1.00 91.06 96 GLU A N 1
ATOM 769 C CA . GLU A 1 96 ? -9.060 6.901 13.334 1.00 91.06 96 GLU A CA 1
ATOM 770 C C . GLU A 1 96 ? -7.760 7.458 12.689 1.00 91.06 96 GLU A C 1
ATOM 772 O O . GLU A 1 96 ? -6.792 7.768 13.391 1.00 91.06 96 GLU A O 1
ATOM 777 N N . PHE A 1 97 ? -7.739 7.710 11.371 1.00 89.56 97 PHE A N 1
ATOM 778 C CA . PHE A 1 97 ? -6.575 8.208 10.605 1.00 89.56 97 PHE A CA 1
ATOM 779 C C . PHE A 1 97 ? -6.388 9.740 10.668 1.00 89.56 97 PHE A C 1
ATOM 781 O O . PHE A 1 97 ? -5.859 10.390 9.761 1.00 89.56 97 PHE A O 1
ATOM 788 N N . ALA A 1 98 ? -6.830 10.377 11.754 1.00 86.62 98 ALA A N 1
ATOM 789 C CA . ALA A 1 98 ? -6.733 11.828 11.909 1.00 86.62 98 ALA A CA 1
ATOM 790 C C . ALA A 1 98 ? -5.346 12.319 12.364 1.00 86.62 98 ALA A C 1
ATOM 792 O O . ALA A 1 98 ? -5.082 13.524 12.322 1.00 86.62 98 ALA A O 1
ATOM 793 N N . ASN A 1 99 ? -4.471 11.412 12.799 1.00 91.25 99 ASN A N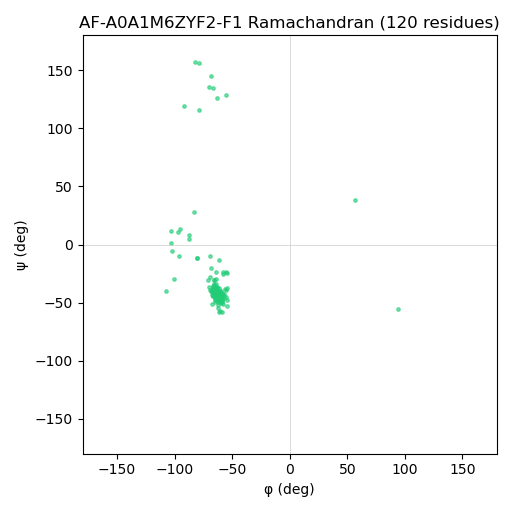 1
ATOM 794 C CA . ASN A 1 99 ? -3.173 11.763 13.361 1.00 91.25 99 ASN A CA 1
ATOM 795 C C . ASN A 1 99 ? -2.134 12.108 12.267 1.00 91.25 99 ASN A C 1
ATOM 797 O O . ASN A 1 99 ? -2.267 11.674 11.119 1.00 91.25 99 ASN A O 1
ATOM 801 N N . PRO A 1 100 ? -1.093 12.895 12.601 1.00 92.81 100 PRO A N 1
ATOM 802 C CA . PRO A 1 100 ? -0.115 13.355 11.616 1.00 92.81 100 PRO A CA 1
ATOM 803 C C . PRO A 1 100 ? 0.703 12.231 10.979 1.00 92.81 100 PRO A C 1
ATOM 805 O O . PRO A 1 100 ? 1.033 12.335 9.803 1.00 92.81 100 PRO A O 1
ATOM 808 N N . VAL A 1 101 ? 1.015 11.169 11.731 1.00 95.25 101 VAL A N 1
ATOM 809 C CA . VAL A 1 101 ? 1.852 10.061 11.247 1.00 95.25 101 VAL A CA 1
ATOM 810 C C . VAL A 1 101 ? 1.120 9.285 10.159 1.00 95.25 101 VAL A C 1
ATOM 812 O O . VAL A 1 101 ? 1.652 9.162 9.061 1.00 95.25 101 VAL A O 1
ATOM 815 N N . SER A 1 102 ? -0.124 8.867 10.404 1.00 94.62 102 SER A N 1
ATOM 816 C CA . SER A 1 102 ? -0.953 8.198 9.394 1.00 94.62 102 SER A CA 1
ATOM 817 C C . SER A 1 102 ? -1.078 9.022 8.117 1.00 94.62 102 SER A C 1
ATOM 819 O O . SER A 1 102 ? -0.851 8.522 7.021 1.00 94.62 102 SER A O 1
ATOM 821 N N . ARG A 1 103 ? -1.377 10.323 8.258 1.00 94.25 103 ARG A N 1
ATOM 822 C CA . ARG A 1 103 ? -1.511 11.243 7.118 1.00 94.25 103 ARG A CA 1
ATOM 823 C C . ARG A 1 103 ? -0.207 11.410 6.349 1.00 94.25 103 ARG A C 1
ATOM 825 O O . ARG A 1 103 ? -0.240 11.528 5.128 1.00 94.25 103 ARG A O 1
ATOM 832 N N . LEU A 1 104 ? 0.923 11.431 7.054 1.00 97.00 104 LEU A N 1
ATOM 833 C CA . LEU A 1 104 ? 2.240 11.504 6.439 1.00 97.00 104 LEU A CA 1
ATOM 834 C C . LEU A 1 104 ? 2.546 10.230 5.651 1.00 97.00 104 LEU A C 1
ATOM 836 O O . LEU A 1 104 ? 3.024 10.342 4.527 1.00 97.00 104 LEU A O 1
ATOM 840 N N . ILE A 1 105 ? 2.252 9.049 6.203 1.00 97.69 105 ILE A N 1
ATOM 841 C CA . ILE A 1 105 ? 2.491 7.764 5.534 1.00 97.69 105 ILE A CA 1
ATOM 842 C C . ILE A 1 105 ? 1.681 7.688 4.235 1.00 97.69 105 ILE A C 1
ATOM 844 O O . ILE A 1 105 ? 2.277 7.587 3.164 1.00 97.69 105 ILE A O 1
ATOM 848 N N . ILE A 1 106 ? 0.350 7.821 4.300 1.00 96.75 106 ILE A N 1
ATOM 849 C CA . ILE A 1 106 ? -0.509 7.710 3.107 1.00 96.75 106 ILE A CA 1
ATOM 850 C C . ILE A 1 106 ? -0.263 8.846 2.105 1.00 96.75 106 ILE A C 1
ATOM 852 O O . ILE A 1 106 ? -0.252 8.625 0.895 1.00 96.75 106 ILE A O 1
ATOM 856 N N . GLY A 1 107 ? 0.001 10.063 2.594 1.00 97.88 107 GLY A N 1
ATOM 857 C CA . GLY A 1 107 ? 0.333 11.210 1.751 1.00 97.88 107 GLY A CA 1
ATOM 858 C C . GLY A 1 107 ? 1.651 11.021 1.000 1.00 97.88 107 GLY A C 1
ATOM 859 O O . GLY A 1 107 ? 1.722 11.290 -0.198 1.00 97.88 107 GLY A O 1
ATOM 860 N N . SER A 1 108 ? 2.679 10.509 1.682 1.00 98.31 108 SER A N 1
ATOM 861 C CA . SER A 1 108 ? 3.971 10.198 1.061 1.00 98.31 108 SER A CA 1
ATOM 862 C C . SER A 1 108 ? 3.846 9.040 0.076 1.00 98.31 108 SER A C 1
ATOM 864 O O . SER A 1 108 ? 4.439 9.102 -0.997 1.00 98.31 108 SER A O 1
ATOM 866 N N . ALA A 1 109 ? 3.043 8.021 0.399 1.00 98.38 109 ALA A N 1
ATOM 867 C CA . ALA A 1 109 ? 2.805 6.881 -0.481 1.00 98.38 109 ALA A CA 1
ATOM 868 C C . ALA A 1 109 ? 2.181 7.331 -1.809 1.00 98.38 109 ALA A C 1
ATOM 870 O O . ALA A 1 109 ? 2.688 6.995 -2.877 1.00 98.38 109 ALA A O 1
ATOM 871 N N . ALA A 1 110 ? 1.138 8.164 -1.749 1.00 98.44 110 ALA A N 1
ATOM 872 C CA . ALA A 1 110 ? 0.495 8.723 -2.934 1.00 98.44 110 ALA A CA 1
ATOM 873 C C . ALA A 1 110 ? 1.437 9.615 -3.756 1.00 98.44 110 ALA A C 1
ATOM 875 O O . ALA A 1 110 ? 1.448 9.527 -4.982 1.00 98.44 110 ALA A O 1
ATOM 876 N N . LEU A 1 111 ? 2.243 10.457 -3.098 1.00 98.44 111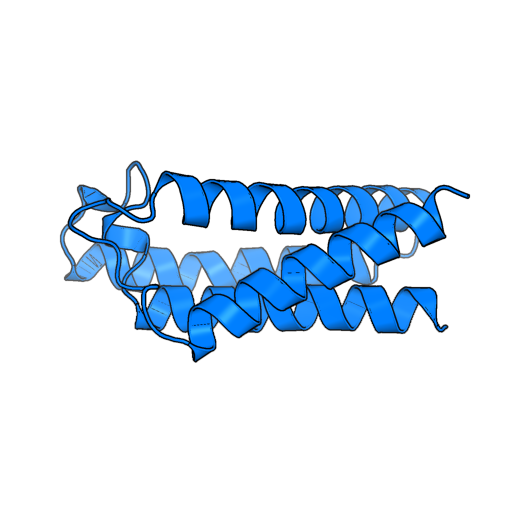 LEU A N 1
ATOM 877 C CA . LEU A 1 111 ? 3.205 11.324 -3.782 1.00 98.44 111 LEU A CA 1
ATOM 878 C C . LEU A 1 111 ? 4.267 10.508 -4.530 1.00 98.44 111 LEU A C 1
ATOM 880 O O . LEU A 1 111 ? 4.570 10.795 -5.686 1.00 98.44 111 LEU A O 1
ATOM 884 N N . ILE A 1 112 ? 4.814 9.486 -3.871 1.00 98.31 112 ILE A N 1
ATOM 885 C CA . ILE A 1 112 ? 5.810 8.591 -4.458 1.00 98.31 112 ILE A CA 1
ATOM 886 C C . ILE A 1 112 ? 5.211 7.800 -5.619 1.00 98.31 112 ILE A C 1
ATOM 888 O O . ILE A 1 112 ? 5.808 7.803 -6.692 1.00 98.31 112 ILE A O 1
ATOM 892 N N . GLY A 1 113 ? 4.028 7.203 -5.442 1.00 98.12 113 GLY A N 1
ATOM 893 C CA . GLY A 1 113 ? 3.343 6.469 -6.508 1.00 98.12 113 GLY A CA 1
ATOM 894 C C . GLY A 1 113 ? 3.060 7.350 -7.725 1.00 98.12 113 GLY A C 1
ATOM 895 O O . GLY A 1 113 ? 3.341 6.960 -8.852 1.00 98.12 113 GLY A O 1
ATOM 896 N N . PHE A 1 114 ? 2.605 8.590 -7.517 1.00 98.25 114 PHE A N 1
ATOM 897 C CA . PHE A 1 114 ? 2.378 9.540 -8.609 1.00 98.25 114 PHE A CA 1
ATOM 898 C C . PHE A 1 114 ? 3.648 9.819 -9.428 1.00 98.25 114 PHE A C 1
ATOM 900 O O . PHE A 1 114 ? 3.623 9.739 -10.656 1.00 98.25 114 PHE A O 1
ATOM 907 N N . PHE A 1 115 ? 4.766 10.135 -8.766 1.00 98.19 115 PHE A N 1
ATOM 908 C CA . PHE A 1 115 ? 6.020 10.406 -9.472 1.00 98.19 115 PHE A CA 1
ATOM 909 C C . PHE A 1 115 ? 6.616 9.155 -10.111 1.00 98.19 115 PHE A C 1
ATOM 911 O O . PHE A 1 115 ? 7.133 9.238 -11.223 1.00 98.19 115 PHE A O 1
ATOM 918 N N . HIS A 1 116 ? 6.535 8.008 -9.437 1.00 98.38 116 HIS A N 1
ATOM 919 C CA . HIS A 1 116 ? 7.004 6.745 -9.985 1.00 98.38 116 HIS A CA 1
ATOM 920 C C . HIS A 1 116 ? 6.233 6.372 -11.259 1.00 98.38 116 HIS A C 1
ATOM 922 O O . HIS A 1 116 ? 6.860 6.095 -12.279 1.00 98.38 116 HIS A O 1
ATOM 928 N N . LEU A 1 117 ? 4.902 6.512 -11.253 1.00 97.81 117 LEU A N 1
ATOM 929 C CA . LEU A 1 117 ? 4.055 6.257 -12.418 1.00 97.81 117 LEU A CA 1
ATOM 930 C C . LEU A 1 117 ? 4.431 7.134 -13.620 1.00 97.81 117 LEU A C 1
ATOM 932 O O . LEU A 1 117 ? 4.479 6.650 -14.750 1.00 97.81 117 LEU A O 1
ATOM 936 N N . ILE A 1 118 ? 4.730 8.417 -13.391 1.00 97.56 118 ILE A N 1
ATOM 937 C CA . ILE A 1 118 ? 5.221 9.318 -14.446 1.00 97.56 118 ILE A CA 1
ATOM 938 C C . ILE A 1 118 ? 6.557 8.815 -15.000 1.00 97.56 118 ILE A C 1
ATOM 940 O O . ILE A 1 118 ? 6.738 8.772 -16.211 1.00 97.56 118 ILE A O 1
ATOM 944 N N . ILE A 1 119 ? 7.487 8.416 -14.130 1.00 96.88 119 ILE A N 1
ATOM 945 C CA . ILE A 1 119 ? 8.824 7.967 -14.538 1.00 96.88 119 ILE A CA 1
ATOM 946 C C . ILE A 1 119 ? 8.760 6.704 -15.400 1.00 96.88 119 ILE A C 1
ATOM 948 O O . ILE A 1 119 ? 9.500 6.616 -16.372 1.00 96.88 119 ILE A O 1
ATOM 952 N N . ILE A 1 120 ? 7.905 5.735 -15.066 1.00 95.56 120 ILE A N 1
ATOM 953 C CA . ILE A 1 120 ? 7.837 4.464 -15.808 1.00 95.56 120 ILE A CA 1
ATOM 954 C C . ILE A 1 120 ? 7.029 4.551 -17.111 1.00 95.56 120 ILE A C 1
ATOM 956 O O . ILE A 1 120 ? 7.061 3.610 -17.898 1.00 95.56 120 ILE A O 1
ATOM 960 N N . THR A 1 121 ? 6.281 5.637 -17.337 1.00 92.44 121 THR A N 1
ATOM 961 C CA . THR A 1 121 ? 5.419 5.813 -18.526 1.00 92.44 121 THR A CA 1
ATOM 962 C C . THR A 1 121 ? 6.005 6.729 -19.601 1.00 92.44 121 THR A C 1
ATOM 964 O O . THR A 1 121 ? 5.407 6.851 -20.673 1.00 92.44 121 THR A O 1
ATOM 967 N N . ILE A 1 122 ? 7.152 7.355 -19.331 1.00 90.12 122 ILE A N 1
ATOM 968 C CA . ILE A 1 122 ? 7.911 8.199 -20.267 1.00 90.12 122 ILE A CA 1
ATOM 969 C C . ILE A 1 122 ? 9.059 7.386 -20.863 1.00 90.12 122 ILE A C 1
ATOM 971 O O . ILE A 1 122 ? 9.255 7.490 -22.095 1.00 90.12 122 ILE A O 1
#

Radius of gyration: 15.19 Å; Cα contacts (8 Å, |Δi|>4): 110; chains: 1; bounding box: 38×27×38 Å

Organism: NCBI:txid1121393

Solvent-accessible surface area (backbone atoms only — not comparable to full-atom values): 6571 Å² total; per-residue (Å²): 106,72,66,56,53,45,48,52,49,24,53,50,29,48,54,53,40,54,55,47,34,64,77,42,48,43,49,63,65,36,88,74,43,44,76,47,57,67,91,52,30,53,58,52,53,60,55,53,46,54,64,48,52,52,50,52,53,50,45,70,67,39,93,44,67,69,57,25,53,54,48,52,46,50,51,18,52,44,31,41,51,48,41,51,51,52,62,70,45,58,84,42,96,66,58,59,68,80,48,70,66,56,46,47,36,41,50,49,18,17,53,38,15,50,54,44,43,54,64,78,73,111